Protein AF-W2CMK4-F1 (afdb_monomer_lite)

Structure (mmCIF, N/CA/C/O backbone):
data_AF-W2CMK4-F1
#
_entry.id   AF-W2CMK4-F1
#
loop_
_atom_site.group_PDB
_atom_site.id
_atom_site.type_symbol
_atom_site.label_atom_id
_atom_site.label_alt_id
_atom_site.label_comp_id
_atom_site.label_asym_id
_atom_site.label_entity_id
_atom_site.label_seq_id
_atom_site.pdbx_PDB_ins_code
_atom_site.Cartn_x
_atom_site.Cartn_y
_atom_site.Cartn_z
_atom_site.occupancy
_atom_site.B_iso_or_equiv
_atom_site.auth_seq_id
_atom_site.auth_comp_id
_atom_site.auth_asym_id
_atom_site.auth_atom_id
_atom_site.pdbx_PDB_model_num
ATOM 1 N N . ASP A 1 1 ? 7.911 -11.183 -3.695 1.00 51.03 1 ASP A N 1
ATOM 2 C CA . ASP A 1 1 ? 8.931 -11.335 -4.751 1.00 51.03 1 ASP A CA 1
ATOM 3 C C . ASP A 1 1 ? 9.443 -9.939 -5.086 1.00 51.03 1 ASP A C 1
ATOM 5 O O . ASP A 1 1 ? 8.628 -9.057 -5.309 1.00 51.03 1 ASP A O 1
ATOM 9 N N . TRP A 1 2 ? 10.749 -9.678 -5.023 1.00 53.91 2 TRP A N 1
ATOM 10 C CA . TRP A 1 2 ? 11.304 -8.343 -5.306 1.00 53.91 2 TRP A CA 1
ATOM 11 C C . TRP A 1 2 ? 11.315 -8.005 -6.807 1.00 53.91 2 TRP A C 1
ATOM 13 O O . TRP A 1 2 ? 11.551 -6.855 -7.172 1.00 53.91 2 TRP A O 1
ATOM 23 N N . LYS A 1 3 ? 11.048 -8.997 -7.670 1.00 57.50 3 LYS A N 1
ATOM 24 C CA . LYS A 1 3 ? 10.881 -8.845 -9.125 1.00 57.50 3 LYS A CA 1
ATOM 25 C C . LYS A 1 3 ? 9.428 -8.643 -9.548 1.00 57.50 3 LYS A C 1
ATOM 27 O O . LYS A 1 3 ? 9.109 -8.785 -10.724 1.00 57.50 3 LYS A O 1
ATOM 32 N N . GLU A 1 4 ? 8.542 -8.396 -8.594 1.00 66.38 4 GLU A N 1
ATOM 33 C CA . GLU A 1 4 ? 7.138 -8.165 -8.888 1.00 66.38 4 GLU A CA 1
ATOM 34 C C . GLU A 1 4 ? 6.981 -6.888 -9.733 1.00 66.38 4 GLU A C 1
ATOM 36 O O . GLU A 1 4 ? 7.641 -5.879 -9.476 1.00 66.38 4 GLU A O 1
ATOM 41 N N . GLU A 1 5 ? 6.158 -6.962 -10.779 1.00 81.00 5 GLU A N 1
ATOM 42 C CA . GLU A 1 5 ? 5.887 -5.838 -11.677 1.00 81.00 5 GLU A CA 1
ATOM 43 C C . GLU A 1 5 ? 4.954 -4.826 -10.998 1.00 81.00 5 GLU A C 1
ATOM 45 O O . GLU A 1 5 ? 4.102 -5.197 -10.182 1.00 81.00 5 GLU A O 1
ATOM 50 N N . VAL A 1 6 ? 5.092 -3.545 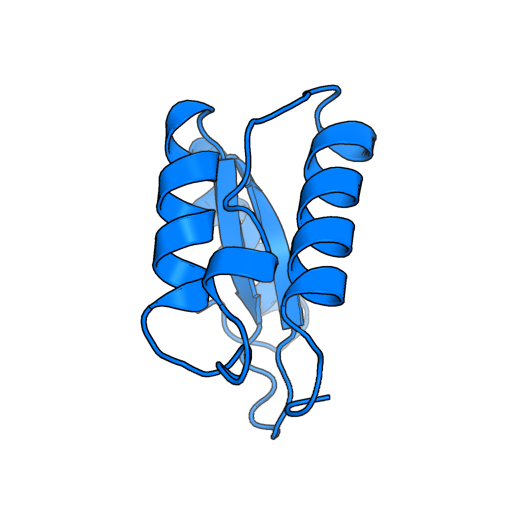-11.353 1.00 89.06 6 VAL A N 1
ATOM 5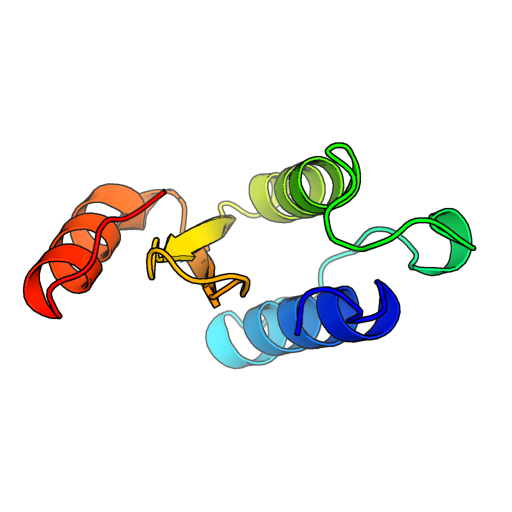1 C CA . VAL A 1 6 ? 4.261 -2.460 -10.799 1.00 89.06 6 VAL A CA 1
ATOM 52 C C . VAL A 1 6 ? 2.772 -2.694 -11.086 1.00 89.06 6 VAL A C 1
ATOM 54 O O . VAL A 1 6 ? 1.939 -2.399 -10.234 1.00 89.06 6 VAL A O 1
ATOM 57 N N . ASP A 1 7 ? 2.438 -3.355 -12.196 1.00 90.12 7 ASP A N 1
ATOM 58 C CA . ASP A 1 7 ? 1.086 -3.822 -12.526 1.00 90.12 7 ASP A CA 1
ATOM 59 C C . ASP A 1 7 ? 0.473 -4.690 -11.413 1.00 90.12 7 ASP A C 1
ATOM 61 O O . ASP A 1 7 ? -0.701 -4.557 -11.069 1.00 90.12 7 ASP A O 1
ATOM 65 N N . THR A 1 8 ? 1.266 -5.582 -10.808 1.00 90.56 8 THR A N 1
ATOM 66 C CA . THR A 1 8 ? 0.768 -6.456 -9.734 1.00 90.56 8 THR A CA 1
ATOM 67 C C . THR A 1 8 ? 0.590 -5.678 -8.430 1.00 90.56 8 THR A C 1
ATOM 69 O O . THR A 1 8 ? -0.372 -5.926 -7.696 1.00 90.56 8 THR A O 1
ATOM 72 N N . LEU A 1 9 ? 1.478 -4.718 -8.149 1.00 92.75 9 LEU A N 1
ATOM 73 C CA . LEU A 1 9 ? 1.340 -3.810 -7.010 1.00 92.75 9 LEU A CA 1
ATOM 74 C C . LEU A 1 9 ? 0.050 -2.987 -7.115 1.00 92.75 9 LEU A C 1
ATOM 76 O O . LEU A 1 9 ? -0.730 -2.967 -6.161 1.00 92.75 9 LEU A O 1
ATOM 80 N N . GLU A 1 10 ? -0.184 -2.352 -8.267 1.00 95.25 10 GLU A N 1
ATOM 81 C CA . GLU A 1 10 ? -1.390 -1.566 -8.545 1.00 95.25 10 GLU A CA 1
ATOM 82 C C . GLU A 1 10 ? -2.641 -2.405 -8.321 1.00 95.25 10 GLU A C 1
ATOM 84 O O . GLU A 1 10 ? -3.477 -2.046 -7.491 1.00 95.25 10 GLU A O 1
ATOM 89 N N . TRP A 1 11 ? -2.697 -3.587 -8.938 1.00 94.81 11 TRP A N 1
ATOM 90 C CA . TRP A 1 11 ? -3.840 -4.482 -8.819 1.00 94.81 11 TRP A CA 1
ATOM 91 C C . TRP A 1 11 ? -4.105 -4.898 -7.365 1.00 94.81 11 TRP A C 1
ATOM 93 O O . TRP A 1 11 ? -5.260 -4.996 -6.937 1.00 94.81 11 TRP A O 1
ATOM 103 N N . ARG A 1 12 ? -3.058 -5.145 -6.564 1.00 95.00 12 ARG A N 1
ATOM 104 C CA . ARG A 1 12 ? -3.204 -5.482 -5.134 1.00 95.00 12 ARG A CA 1
ATOM 105 C C . ARG A 1 12 ? -3.746 -4.306 -4.326 1.00 95.00 12 ARG A C 1
ATOM 107 O O . ARG A 1 12 ? -4.611 -4.517 -3.472 1.00 95.00 12 ARG A O 1
ATOM 114 N N . ILE A 1 13 ? -3.259 -3.092 -4.585 1.00 96.81 13 ILE A N 1
ATOM 115 C CA . ILE A 1 13 ? -3.729 -1.880 -3.908 1.00 96.81 13 ILE A CA 1
ATOM 116 C C . ILE A 1 13 ? -5.179 -1.585 -4.304 1.00 96.81 13 ILE A C 1
ATOM 118 O O . ILE A 1 13 ? -6.005 -1.415 -3.406 1.00 96.81 13 ILE A O 1
ATOM 122 N N . ASP A 1 14 ? -5.522 -1.602 -5.596 1.00 97.44 14 ASP A N 1
ATOM 123 C CA . ASP A 1 14 ? -6.893 -1.367 -6.073 1.00 97.44 14 ASP A CA 1
ATOM 124 C C . ASP A 1 14 ? -7.875 -2.362 -5.447 1.00 97.44 14 ASP A C 1
ATOM 126 O O . ASP A 1 14 ? -8.887 -1.971 -4.860 1.00 97.44 14 ASP A O 1
ATOM 130 N N . ASN A 1 15 ? -7.537 -3.655 -5.442 1.00 96.75 15 ASN A N 1
ATOM 131 C CA . ASN A 1 15 ? -8.390 -4.658 -4.809 1.00 96.75 15 ASN A CA 1
ATOM 132 C C . ASN A 1 15 ? -8.532 -4.455 -3.300 1.00 96.75 15 ASN A C 1
ATOM 134 O O . ASN A 1 15 ? -9.628 -4.645 -2.772 1.00 96.75 15 ASN A O 1
ATOM 138 N N . ALA A 1 16 ? -7.466 -4.084 -2.587 1.00 97.06 16 ALA A N 1
ATOM 139 C CA . ALA A 1 16 ? -7.557 -3.801 -1.158 1.00 97.06 16 ALA A CA 1
ATOM 140 C C . ALA A 1 16 ? -8.469 -2.594 -0.891 1.00 97.06 16 ALA A C 1
ATOM 142 O O . ALA A 1 16 ? -9.351 -2.661 -0.033 1.00 97.06 16 ALA A O 1
ATOM 143 N N . VAL A 1 17 ? -8.302 -1.517 -1.661 1.00 97.56 17 VAL A N 1
ATOM 144 C CA . VAL A 1 17 ? -9.111 -0.294 -1.579 1.00 97.56 17 VAL A CA 1
ATOM 145 C C . VAL A 1 17 ? -10.587 -0.602 -1.853 1.00 97.56 17 VAL A C 1
ATOM 147 O O . VAL A 1 17 ? -11.467 -0.269 -1.051 1.00 97.56 17 VAL A O 1
ATOM 150 N N . LYS A 1 18 ? -10.865 -1.303 -2.951 1.00 97.75 18 LYS A N 1
ATOM 151 C CA . LYS A 1 18 ? -12.218 -1.639 -3.387 1.00 97.75 18 LYS A CA 1
ATOM 152 C C . LYS A 1 18 ? -12.921 -2.596 -2.436 1.00 97.75 18 LYS A C 1
ATOM 154 O O . LYS A 1 18 ? -14.056 -2.336 -2.041 1.00 97.75 18 LYS A O 1
ATOM 159 N N . ASN A 1 19 ? -12.264 -3.686 -2.045 1.00 97.50 19 ASN A N 1
ATOM 160 C CA . ASN A 1 19 ? -12.913 -4.750 -1.279 1.00 97.50 19 ASN A CA 1
ATOM 161 C C . ASN A 1 19 ? -13.039 -4.418 0.213 1.00 97.50 19 ASN A C 1
ATOM 163 O O . ASN A 1 19 ? -14.020 -4.822 0.833 1.00 97.50 19 ASN A O 1
ATOM 167 N N . ASN A 1 20 ? -12.093 -3.664 0.785 1.00 96.81 20 ASN A N 1
ATOM 168 C CA . ASN A 1 20 ? -12.100 -3.371 2.223 1.00 96.81 20 ASN A CA 1
ATOM 169 C C . ASN A 1 20 ? -12.734 -2.016 2.561 1.00 96.81 20 ASN A C 1
ATOM 171 O O . ASN A 1 20 ? -13.227 -1.837 3.675 1.00 96.81 20 ASN A O 1
ATOM 175 N N . PHE A 1 21 ? -12.742 -1.066 1.620 1.00 96.56 21 PHE A N 1
ATOM 176 C CA . PHE A 1 21 ? -13.236 0.294 1.863 1.00 96.56 21 PHE A CA 1
ATOM 177 C C . PHE A 1 21 ? -14.370 0.715 0.922 1.00 96.56 21 PHE A C 1
ATOM 179 O O . PHE A 1 21 ? -14.984 1.754 1.154 1.00 96.56 21 PHE A O 1
ATOM 186 N N . GLY A 1 22 ? -14.684 -0.076 -0.111 1.00 96.94 22 GLY A N 1
ATOM 187 C CA . GLY A 1 22 ? -15.736 0.253 -1.078 1.00 96.94 22 GLY A CA 1
ATOM 188 C C . GLY A 1 22 ? -15.414 1.480 -1.935 1.00 96.94 22 GLY A C 1
ATOM 189 O O . GLY A 1 22 ? -16.329 2.122 -2.449 1.00 96.94 22 GLY A O 1
ATOM 190 N N . LEU A 1 23 ? -14.132 1.834 -2.055 1.00 96.62 23 LEU A N 1
ATOM 191 C CA . LEU A 1 23 ? -13.665 3.006 -2.789 1.00 96.62 23 LEU A CA 1
ATOM 192 C C . LEU A 1 23 ? -13.143 2.613 -4.175 1.00 96.62 23 LEU A C 1
ATOM 194 O O . LEU A 1 23 ? -12.667 1.504 -4.385 1.00 96.62 23 LEU A O 1
ATOM 198 N N . CYS A 1 24 ? -13.217 3.555 -5.111 1.00 94.56 24 CYS A N 1
ATOM 199 C CA . CYS A 1 24 ? -12.562 3.483 -6.413 1.00 94.56 24 CYS A CA 1
ATOM 200 C C . CYS A 1 24 ? -11.655 4.711 -6.503 1.00 94.56 24 CYS A C 1
ATOM 202 O O . CYS A 1 24 ? -12.160 5.836 -6.544 1.00 94.56 24 CYS A O 1
ATOM 204 N N . ILE A 1 25 ? -10.340 4.510 -6.450 1.00 93.88 25 ILE A N 1
ATOM 205 C CA . ILE A 1 25 ? -9.347 5.591 -6.390 1.00 93.88 25 ILE A CA 1
ATOM 206 C C . ILE A 1 25 ? -8.558 5.600 -7.697 1.00 93.88 25 ILE A C 1
ATOM 208 O O . ILE A 1 25 ? -8.256 4.549 -8.250 1.00 93.88 25 ILE A O 1
ATOM 212 N N . SER A 1 26 ? -8.218 6.789 -8.194 1.00 95.38 26 SER A N 1
ATOM 213 C CA . SER A 1 26 ? -7.275 6.917 -9.307 1.00 95.38 26 SER A CA 1
ATOM 214 C C . SER A 1 26 ? -5.860 6.676 -8.783 1.00 95.38 26 SER A C 1
ATOM 216 O O . SER A 1 26 ? -5.280 7.565 -8.155 1.00 95.38 26 SER A O 1
ATOM 218 N N . LEU A 1 27 ? -5.330 5.477 -9.014 1.00 96.56 27 LEU A N 1
ATOM 219 C CA . LEU A 1 27 ? -3.940 5.125 -8.720 1.00 96.56 27 LEU A CA 1
ATOM 220 C C . LEU A 1 27 ? -3.008 5.558 -9.872 1.00 96.56 27 LEU A C 1
ATOM 222 O O . LEU A 1 27 ? -3.501 5.839 -10.969 1.00 96.56 27 LEU A O 1
ATOM 226 N N . PRO A 1 28 ? -1.686 5.665 -9.631 1.00 96.50 28 PRO A N 1
ATOM 227 C CA . PRO A 1 28 ? -0.698 5.827 -10.698 1.00 96.50 28 PRO A CA 1
ATOM 228 C C . PRO A 1 28 ? -0.823 4.733 -11.769 1.00 96.50 28 PRO A C 1
ATOM 230 O O . PRO A 1 28 ? -1.060 3.571 -11.431 1.00 96.50 28 PRO A O 1
ATOM 233 N N . ASP A 1 29 ? -0.656 5.103 -13.042 1.00 93.75 29 ASP A N 1
ATOM 234 C CA . ASP A 1 29 ? -0.683 4.151 -14.157 1.00 93.75 29 ASP A CA 1
ATOM 235 C C . ASP A 1 29 ? 0.617 3.328 -14.148 1.00 93.75 29 ASP A C 1
ATOM 237 O O . ASP A 1 29 ? 1.702 3.911 -14.231 1.00 93.75 29 ASP A O 1
ATOM 241 N N . PRO A 1 30 ? 0.556 1.988 -14.065 1.00 91.69 30 PRO A N 1
ATOM 242 C CA . PRO A 1 30 ? 1.750 1.151 -14.093 1.00 91.69 30 PRO A CA 1
ATOM 243 C C . PRO A 1 30 ? 2.645 1.366 -15.325 1.00 91.69 30 PRO A C 1
ATOM 245 O O . PRO A 1 30 ? 3.862 1.191 -15.239 1.00 91.69 30 PRO A O 1
ATOM 248 N N . GLN A 1 31 ? 2.084 1.813 -16.457 1.00 90.50 31 GLN A N 1
ATOM 249 C CA . GLN A 1 31 ? 2.852 2.092 -17.677 1.00 90.50 31 GLN A CA 1
ATOM 250 C C . GLN A 1 31 ? 3.836 3.260 -17.515 1.00 90.50 31 GLN A C 1
ATOM 252 O O . GLN A 1 31 ? 4.887 3.265 -18.166 1.00 90.50 31 GLN A O 1
ATOM 257 N N . ASP A 1 32 ? 3.561 4.200 -16.604 1.00 90.81 32 ASP A N 1
ATOM 258 C CA . ASP A 1 32 ? 4.479 5.296 -16.261 1.00 90.81 32 ASP A CA 1
ATOM 259 C C . ASP A 1 32 ? 5.763 4.784 -15.574 1.00 90.81 32 ASP A C 1
ATOM 261 O O . ASP A 1 32 ? 6.766 5.498 -15.486 1.00 90.81 32 ASP A O 1
ATOM 265 N N . TYR A 1 33 ? 5.763 3.519 -15.140 1.00 89.69 33 TYR A N 1
ATOM 266 C CA . TYR A 1 33 ? 6.867 2.829 -14.480 1.00 89.69 33 TYR A CA 1
ATOM 267 C C . TYR A 1 33 ? 7.501 1.742 -15.359 1.00 89.69 33 TYR A C 1
ATOM 269 O O . TYR A 1 33 ? 8.144 0.837 -14.831 1.00 89.69 33 TYR A O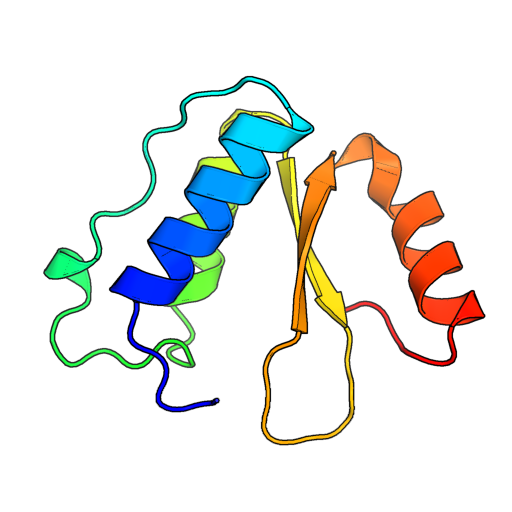 1
ATOM 277 N N . SER A 1 34 ? 7.367 1.808 -16.689 1.00 81.25 34 SER A N 1
ATOM 278 C CA . SER A 1 34 ? 8.046 0.854 -17.586 1.00 81.25 34 SER A CA 1
ATOM 279 C C . SER A 1 34 ? 9.544 0.710 -17.249 1.00 81.25 34 SER A C 1
ATOM 281 O O . SER A 1 34 ? 10.238 1.695 -16.986 1.00 81.25 34 SER A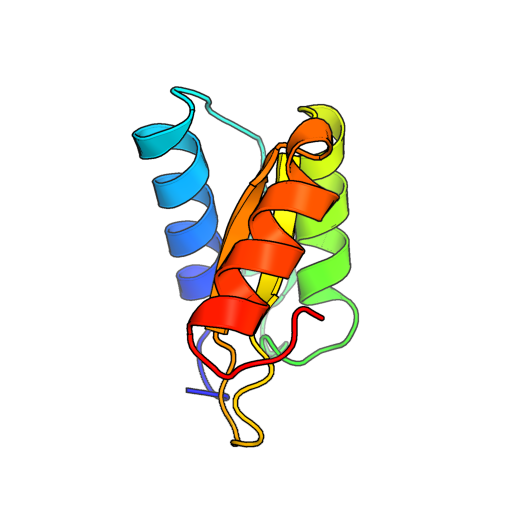 O 1
ATOM 283 N N . ASP A 1 35 ? 10.019 -0.538 -17.154 1.00 82.50 35 ASP A N 1
ATOM 284 C CA . ASP A 1 35 ? 11.371 -0.926 -16.705 1.00 82.50 35 ASP A CA 1
ATOM 285 C C . ASP A 1 35 ? 11.776 -0.464 -15.287 1.00 82.50 35 ASP A C 1
ATOM 287 O O . ASP A 1 35 ? 12.920 -0.653 -14.861 1.00 82.50 35 ASP A O 1
ATOM 291 N N . THR A 1 36 ? 10.850 0.119 -14.523 1.00 85.62 36 THR A N 1
ATOM 292 C CA . THR A 1 36 ? 11.059 0.490 -13.127 1.00 85.62 36 THR A CA 1
ATOM 293 C C . THR A 1 36 ? 10.623 -0.665 -12.226 1.00 85.62 36 THR A C 1
ATOM 295 O O . THR A 1 36 ? 9.457 -1.057 -12.235 1.00 85.62 36 THR A O 1
ATOM 298 N N . PRO A 1 37 ? 11.526 -1.209 -11.402 1.00 85.00 37 PRO A N 1
ATOM 299 C CA . PRO A 1 37 ? 11.152 -2.231 -10.441 1.00 85.00 37 PRO A CA 1
ATOM 300 C C . PRO A 1 37 ? 10.336 -1.632 -9.288 1.00 85.00 37 PRO A C 1
ATOM 302 O O . PRO A 1 37 ? 10.555 -0.486 -8.900 1.00 85.00 37 PRO A O 1
ATOM 305 N N . VAL A 1 38 ? 9.471 -2.432 -8.657 1.00 87.31 38 VAL A N 1
ATOM 306 C CA . VAL A 1 38 ? 8.660 -2.006 -7.495 1.00 87.31 38 VAL A CA 1
ATOM 307 C C . VAL A 1 38 ? 9.505 -1.440 -6.343 1.00 87.31 38 VAL A C 1
ATOM 309 O O . VAL A 1 38 ? 9.047 -0.564 -5.615 1.00 87.31 38 VAL A O 1
ATOM 312 N N . TYR A 1 39 ? 10.750 -1.899 -6.185 1.00 84.12 39 TYR A N 1
ATOM 313 C CA . TYR A 1 39 ? 11.663 -1.401 -5.151 1.00 84.12 39 TYR A CA 1
ATOM 314 C C . TYR A 1 39 ? 12.260 -0.014 -5.442 1.00 84.12 39 TYR A C 1
ATOM 316 O O . TYR A 1 39 ? 13.002 0.510 -4.607 1.00 84.12 39 TYR A O 1
ATOM 324 N N . ASP A 1 40 ? 11.999 0.574 -6.614 1.00 90.62 40 ASP A N 1
ATOM 325 C CA . ASP A 1 40 ? 12.421 1.941 -6.906 1.00 90.62 40 ASP A CA 1
ATOM 326 C C . ASP A 1 40 ? 11.786 2.897 -5.879 1.00 90.62 40 ASP A C 1
ATOM 328 O O . ASP A 1 40 ? 10.575 2.839 -5.636 1.00 90.62 40 ASP A O 1
ATOM 332 N N . PRO A 1 41 ? 12.585 3.786 -5.258 1.00 89.44 41 PRO A N 1
ATOM 333 C CA . PRO A 1 41 ? 12.126 4.656 -4.182 1.00 89.44 41 PRO A CA 1
ATOM 334 C C . PRO A 1 41 ? 10.997 5.612 -4.582 1.00 89.44 41 PRO A C 1
ATOM 336 O O . PRO A 1 41 ? 10.431 6.230 -3.687 1.00 89.44 41 PRO A O 1
ATOM 339 N N . LYS A 1 42 ? 10.664 5.761 -5.872 1.00 92.06 42 LYS A N 1
ATOM 340 C CA . LYS A 1 42 ? 9.521 6.572 -6.320 1.00 92.06 42 LYS A CA 1
ATOM 341 C C . LYS A 1 42 ? 8.183 5.828 -6.295 1.00 92.06 42 LYS A C 1
ATOM 343 O O . LYS A 1 42 ? 7.162 6.455 -6.049 1.00 92.06 42 LYS A O 1
ATOM 348 N N . VAL A 1 43 ? 8.187 4.503 -6.486 1.00 94.00 43 VAL A N 1
ATOM 349 C CA . VAL A 1 43 ? 6.961 3.720 -6.721 1.00 94.00 43 VAL A CA 1
ATOM 350 C C . VAL A 1 43 ? 6.031 3.806 -5.512 1.00 94.00 43 VAL A C 1
ATOM 352 O O . VAL A 1 43 ? 4.965 4.403 -5.604 1.00 94.00 43 VAL A O 1
ATOM 355 N N . PHE A 1 44 ? 6.429 3.285 -4.347 1.00 94.62 44 PHE A N 1
ATOM 356 C CA . PHE A 1 44 ? 5.554 3.299 -3.166 1.00 94.62 44 PHE A CA 1
ATOM 357 C C . PHE A 1 44 ? 5.101 4.707 -2.735 1.00 94.62 44 PHE A C 1
ATOM 359 O O . PHE A 1 44 ? 3.912 4.860 -2.448 1.00 94.62 44 PHE A O 1
ATOM 366 N N . PRO A 1 45 ? 5.965 5.744 -2.713 1.00 95.94 45 PRO A N 1
ATOM 367 C CA . PRO A 1 45 ? 5.523 7.107 -2.416 1.00 95.94 45 PRO A CA 1
ATOM 368 C C . PRO A 1 45 ? 4.456 7.665 -3.362 1.00 95.94 45 PRO A C 1
ATOM 370 O O . PRO A 1 45 ? 3.574 8.386 -2.898 1.00 95.94 45 PRO A O 1
ATOM 373 N N . ASP A 1 46 ? 4.486 7.328 -4.653 1.00 97.19 46 ASP A N 1
ATOM 374 C CA . ASP A 1 46 ? 3.461 7.784 -5.598 1.00 97.19 46 ASP A CA 1
ATOM 375 C C . ASP A 1 46 ? 2.091 7.148 -5.298 1.00 97.19 46 ASP A C 1
ATOM 377 O O . ASP A 1 46 ? 1.063 7.836 -5.290 1.00 97.19 46 ASP A O 1
ATOM 381 N N . TYR A 1 47 ? 2.068 5.851 -4.967 1.00 96.88 47 TYR A N 1
ATOM 382 C CA . TYR A 1 47 ? 0.846 5.168 -4.526 1.00 96.88 47 TYR A CA 1
ATOM 383 C C . TYR A 1 47 ? 0.349 5.701 -3.171 1.00 96.88 47 TYR A C 1
ATOM 385 O O . TYR A 1 47 ? -0.847 5.947 -3.006 1.00 96.88 47 TYR A O 1
ATOM 393 N N . GLU A 1 48 ? 1.250 5.953 -2.219 1.00 96.94 48 GLU A N 1
ATOM 394 C CA . GLU A 1 48 ? 0.933 6.579 -0.927 1.00 96.94 48 GLU A CA 1
ATOM 395 C C . GLU A 1 48 ? 0.296 7.969 -1.116 1.00 96.94 48 GLU A C 1
ATOM 397 O O . GLU A 1 48 ? -0.716 8.307 -0.493 1.00 96.94 48 GLU A O 1
ATOM 402 N N . ALA A 1 49 ? 0.827 8.774 -2.041 1.00 97.88 49 ALA A N 1
ATOM 403 C CA . ALA A 1 49 ? 0.277 10.084 -2.377 1.00 97.88 49 ALA A CA 1
ATOM 404 C C . ALA A 1 49 ? -1.140 10.001 -2.973 1.00 97.88 49 ALA A C 1
ATOM 406 O O . ALA A 1 49 ? -1.955 10.900 -2.751 1.00 97.88 49 ALA A O 1
ATOM 407 N N . ALA A 1 50 ? -1.468 8.938 -3.711 1.00 97.69 50 ALA A N 1
ATOM 408 C CA . ALA A 1 50 ? -2.829 8.702 -4.189 1.00 97.69 50 ALA A CA 1
ATOM 409 C C . ALA A 1 50 ? -3.778 8.292 -3.048 1.00 97.69 50 ALA A C 1
ATOM 411 O O . ALA A 1 50 ? -4.872 8.849 -2.935 1.00 97.69 50 ALA A O 1
ATOM 412 N N . LEU A 1 51 ? -3.348 7.379 -2.172 1.00 98.12 51 LEU A N 1
ATOM 413 C CA . LEU A 1 51 ? -4.143 6.866 -1.047 1.00 98.12 51 LEU A CA 1
ATOM 414 C C . LEU A 1 51 ? -4.444 7.938 0.009 1.00 98.12 51 LEU A C 1
ATOM 416 O O . LEU A 1 51 ? -5.580 8.042 0.480 1.00 98.12 51 LEU A O 1
ATOM 420 N N . SER A 1 52 ? -3.460 8.781 0.327 1.00 97.38 52 SER A N 1
ATOM 421 C CA . SER A 1 52 ? -3.580 9.833 1.348 1.00 97.38 52 SER A CA 1
ATOM 422 C C . SER A 1 52 ? -4.690 10.852 1.068 1.00 97.38 52 SER A C 1
ATOM 424 O O . SER A 1 52 ? -5.251 11.419 2.003 1.00 97.38 52 SER A O 1
ATOM 426 N N . LYS A 1 53 ? -5.088 11.038 -0.200 1.00 97.25 53 LYS A N 1
ATOM 427 C CA . LYS A 1 53 ? -6.238 11.880 -0.592 1.00 97.25 53 LYS A CA 1
ATOM 428 C C . LYS A 1 53 ? -7.584 11.339 -0.088 1.00 97.25 53 LYS A C 1
ATOM 430 O O . LYS A 1 53 ? -8.589 12.041 -0.172 1.00 97.25 53 LYS A O 1
ATOM 435 N N . HIS A 1 54 ? -7.601 10.102 0.403 1.00 97.62 54 HIS A N 1
ATOM 436 C CA . HIS A 1 54 ? -8.777 9.364 0.851 1.00 97.62 54 HIS A CA 1
ATOM 437 C C . HIS A 1 54 ? -8.635 8.847 2.294 1.00 97.62 54 HIS A C 1
ATOM 439 O O . HIS A 1 54 ? -9.299 7.879 2.658 1.00 97.62 54 HIS A O 1
ATOM 445 N N . ASP A 1 55 ? -7.766 9.461 3.107 1.00 97.75 55 ASP A N 1
ATOM 446 C CA . ASP A 1 55 ? -7.477 9.051 4.492 1.00 97.75 55 ASP A CA 1
ATOM 447 C C . ASP A 1 55 ? -6.985 7.593 4.623 1.00 97.75 55 ASP A C 1
ATOM 449 O O . ASP A 1 55 ? -7.144 6.954 5.670 1.00 97.75 55 ASP A O 1
ATOM 453 N N . LEU A 1 56 ? -6.381 7.066 3.554 1.00 98.19 56 LEU A N 1
ATOM 454 C CA 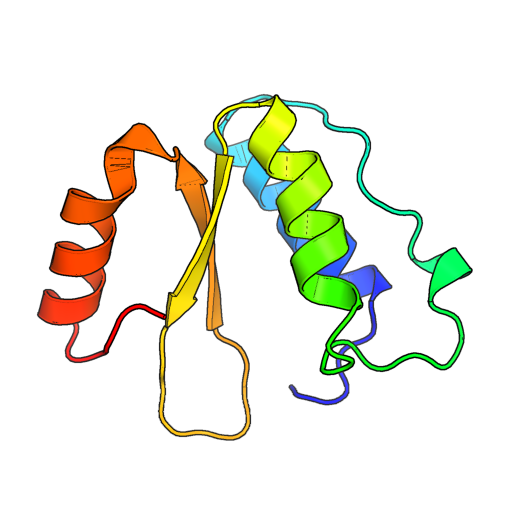. LEU A 1 56 ? -5.746 5.753 3.499 1.00 98.19 56 LEU A CA 1
ATOM 455 C C . LEU A 1 56 ? -4.228 5.894 3.409 1.00 98.19 56 LEU A C 1
ATOM 457 O O . LEU A 1 56 ? -3.713 6.905 2.933 1.00 98.19 56 LEU A O 1
ATOM 461 N N . LYS A 1 57 ? -3.526 4.840 3.817 1.00 97.25 57 LYS A N 1
ATOM 462 C CA . LYS A 1 57 ? -2.078 4.717 3.683 1.00 97.25 57 LYS A CA 1
ATOM 463 C C . LYS A 1 57 ? -1.625 3.270 3.543 1.00 97.25 57 LYS A C 1
ATOM 465 O O . LYS A 1 57 ? -2.344 2.341 3.929 1.00 97.25 57 LYS A O 1
ATOM 470 N N . LEU A 1 58 ? -0.421 3.090 3.018 1.00 97.25 58 LEU A N 1
ATOM 471 C CA . LEU A 1 58 ? 0.313 1.837 3.040 1.00 97.25 58 LEU A CA 1
ATOM 472 C C . LEU A 1 58 ? 0.949 1.648 4.419 1.00 97.25 58 LEU A C 1
ATOM 474 O O . LEU A 1 58 ? 1.558 2.558 4.983 1.00 97.25 58 LEU A O 1
ATOM 478 N N . GLY A 1 59 ? 0.798 0.446 4.962 1.00 96.38 59 GLY A N 1
ATOM 479 C CA . GLY A 1 59 ? 1.594 -0.050 6.075 1.00 96.38 59 GLY A CA 1
ATOM 480 C C . GLY A 1 59 ? 2.459 -1.206 5.609 1.00 96.38 59 GLY A C 1
ATOM 481 O O . GLY A 1 59 ? 2.003 -2.032 4.815 1.00 96.38 59 GLY A O 1
ATOM 482 N N . PHE A 1 60 ? 3.691 -1.273 6.106 1.00 95.19 60 PHE A N 1
ATOM 483 C CA . PHE A 1 60 ? 4.625 -2.339 5.775 1.00 95.19 60 PHE A CA 1
ATOM 484 C C . PHE A 1 60 ? 4.937 -3.180 7.009 1.00 95.19 60 PHE A C 1
ATOM 486 O O . PHE A 1 60 ? 5.001 -2.677 8.131 1.00 95.19 60 PHE A O 1
ATOM 493 N N . ILE A 1 61 ? 5.136 -4.478 6.792 1.00 94.75 61 ILE A N 1
ATOM 494 C CA . ILE A 1 61 ? 5.661 -5.390 7.804 1.00 94.75 61 ILE A CA 1
ATOM 495 C C . ILE A 1 61 ? 7.124 -5.653 7.468 1.00 94.75 61 ILE A C 1
ATOM 497 O O . ILE A 1 61 ? 7.436 -6.168 6.394 1.00 94.75 61 ILE A O 1
ATOM 501 N N . ASP A 1 62 ? 8.019 -5.316 8.393 1.00 91.06 62 ASP A N 1
ATOM 502 C CA . ASP A 1 62 ? 9.428 -5.680 8.291 1.00 91.06 62 ASP A CA 1
ATOM 503 C C . ASP A 1 62 ? 9.607 -7.156 8.661 1.00 91.06 62 ASP A C 1
ATOM 505 O O . ASP A 1 62 ? 9.621 -7.529 9.838 1.00 91.06 62 ASP A O 1
ATOM 509 N N . THR A 1 63 ? 9.713 -8.002 7.636 1.00 88.50 63 THR A N 1
ATOM 510 C CA . THR A 1 63 ? 9.974 -9.438 7.779 1.00 88.50 63 THR A CA 1
ATOM 511 C C . THR A 1 63 ? 11.465 -9.774 7.862 1.00 88.50 63 THR A C 1
ATOM 513 O O . THR A 1 63 ? 11.801 -10.942 8.052 1.00 88.50 63 THR A O 1
ATOM 516 N N . GLN A 1 64 ? 12.363 -8.783 7.744 1.00 85.88 64 GLN A N 1
ATOM 517 C CA . GLN A 1 64 ? 13.821 -8.956 7.635 1.00 85.88 64 GLN A CA 1
ATOM 518 C C . GLN A 1 64 ? 14.267 -9.864 6.471 1.00 85.88 64 GLN A C 1
ATOM 520 O O . GLN A 1 64 ? 15.374 -10.407 6.492 1.00 85.88 64 GLN A O 1
ATOM 525 N N . ALA A 1 65 ? 13.416 -10.037 5.458 1.00 84.50 65 ALA A N 1
ATOM 526 C CA . ALA A 1 65 ? 13.672 -10.853 4.276 1.00 84.50 65 ALA A CA 1
ATOM 527 C C . ALA A 1 65 ? 13.644 -10.006 2.991 1.00 84.50 65 ALA A C 1
ATOM 529 O O . ALA A 1 65 ? 13.222 -8.850 3.000 1.00 84.50 65 ALA A O 1
ATOM 530 N N . ASP A 1 66 ? 14.062 -10.598 1.869 1.00 79.25 66 ASP A N 1
ATOM 531 C CA . ASP A 1 66 ? 14.070 -9.960 0.541 1.00 79.25 66 ASP A CA 1
ATOM 532 C C . ASP A 1 66 ? 12.667 -9.956 -0.108 1.00 79.25 66 ASP A C 1
ATOM 534 O O . ASP A 1 66 ? 12.472 -10.343 -1.266 1.00 79.25 66 ASP A O 1
ATOM 538 N N . GLU A 1 67 ? 11.657 -9.555 0.660 1.00 83.19 67 GLU A N 1
ATOM 539 C CA . GLU A 1 67 ? 10.271 -9.440 0.223 1.00 83.19 67 GLU A CA 1
ATOM 540 C C . GLU A 1 67 ? 9.601 -8.187 0.788 1.00 83.19 67 GLU A C 1
ATOM 542 O O . GLU A 1 67 ? 10.049 -7.593 1.766 1.00 83.19 67 GLU A O 1
ATOM 547 N N . TYR A 1 68 ? 8.486 -7.807 0.168 1.00 83.06 68 TYR A N 1
ATOM 548 C CA . TYR A 1 68 ? 7.631 -6.732 0.645 1.00 83.06 68 TYR A CA 1
ATOM 549 C C . TYR A 1 68 ? 6.313 -7.325 1.114 1.00 83.06 68 TYR A C 1
ATOM 551 O O . TYR A 1 68 ? 5.567 -7.900 0.319 1.00 83.06 68 TYR A O 1
ATOM 559 N N . VAL A 1 69 ? 6.013 -7.147 2.397 1.00 90.88 69 VAL A N 1
ATOM 560 C CA . VAL A 1 69 ? 4.680 -7.384 2.944 1.00 90.88 69 VAL A CA 1
ATOM 561 C C . VAL A 1 69 ? 4.077 -6.025 3.248 1.00 90.88 69 VAL A C 1
ATOM 563 O O . VAL A 1 69 ? 4.583 -5.289 4.093 1.00 90.88 69 VAL A O 1
ATOM 566 N N . PHE A 1 70 ? 3.009 -5.683 2.536 1.00 94.19 70 PHE A N 1
ATOM 567 C CA . PHE A 1 70 ? 2.297 -4.426 2.714 1.00 94.19 70 PHE A CA 1
ATOM 568 C C . PHE A 1 70 ? 0.795 -4.667 2.821 1.00 94.19 70 PHE A C 1
ATOM 570 O O . PHE A 1 70 ? 0.275 -5.710 2.419 1.00 94.19 70 PHE A O 1
ATOM 577 N N . PHE A 1 71 ? 0.093 -3.679 3.353 1.00 95.88 71 PHE A N 1
ATOM 578 C CA . PHE A 1 71 ? -1.358 -3.652 3.424 1.00 95.88 71 PHE A CA 1
ATOM 579 C C . PHE A 1 71 ? -1.850 -2.201 3.411 1.00 95.88 71 PHE A C 1
ATOM 581 O O . PHE A 1 71 ? -1.097 -1.274 3.702 1.00 95.88 71 PHE A O 1
ATOM 588 N N . VAL A 1 72 ? -3.122 -1.999 3.071 1.00 97.75 72 VAL A N 1
ATOM 589 C CA . VAL A 1 72 ? -3.761 -0.676 3.078 1.00 97.75 72 VAL A CA 1
ATOM 590 C C . VAL A 1 72 ? -4.613 -0.550 4.333 1.00 97.75 72 VAL A C 1
ATOM 592 O O . VAL A 1 72 ? -5.408 -1.441 4.635 1.00 97.75 72 VAL A O 1
ATOM 595 N N . HIS A 1 73 ? -4.479 0.557 5.055 1.00 98.19 73 HIS A N 1
ATOM 596 C CA . HIS A 1 73 ? -5.304 0.851 6.223 1.00 98.19 73 HIS A CA 1
ATOM 597 C C . HIS A 1 73 ? -5.643 2.341 6.308 1.00 98.19 73 HIS A C 1
ATOM 599 O O . HIS A 1 73 ? -5.062 3.162 5.599 1.00 98.19 73 HIS A O 1
ATOM 605 N N . ARG A 1 74 ? -6.599 2.707 7.171 1.00 98.06 74 ARG A N 1
ATOM 606 C CA . ARG A 1 74 ? -6.912 4.122 7.405 1.00 98.06 74 ARG A CA 1
ATOM 607 C C . ARG A 1 74 ? -5.779 4.783 8.167 1.00 98.06 74 ARG A C 1
ATOM 609 O O . ARG A 1 74 ? -5.267 4.209 9.129 1.00 98.06 74 ARG A O 1
ATOM 616 N N . THR A 1 75 ? -5.470 6.025 7.822 1.00 97.56 75 THR A N 1
ATOM 617 C CA . THR A 1 75 ? -4.462 6.829 8.525 1.00 97.56 75 THR A CA 1
ATOM 618 C C . THR A 1 75 ? -4.785 6.967 10.015 1.00 97.56 75 THR A C 1
ATOM 620 O O . THR A 1 75 ? -3.889 6.901 10.852 1.00 97.56 75 THR A O 1
ATOM 623 N N . ALA A 1 76 ? -6.070 7.074 10.365 1.00 98.00 76 ALA A N 1
ATOM 624 C CA . ALA A 1 76 ? -6.525 7.158 11.755 1.00 98.00 76 ALA A CA 1
ATOM 625 C C . ALA A 1 76 ? -6.247 5.887 12.585 1.00 98.00 76 ALA A C 1
ATOM 627 O O . ALA A 1 76 ? -6.145 5.974 13.807 1.00 98.00 76 ALA A O 1
ATOM 628 N N . ASP A 1 77 ? -6.087 4.728 11.938 1.00 97.81 77 ASP A N 1
ATOM 629 C CA . ASP A 1 77 ? -5.904 3.434 12.607 1.00 97.81 77 ASP A CA 1
ATOM 630 C C . ASP A 1 77 ? -4.421 3.080 12.831 1.00 97.81 77 ASP A C 1
ATOM 632 O O . ASP A 1 77 ? -4.117 1.988 13.310 1.00 97.81 77 ASP A O 1
ATOM 636 N N . GLN A 1 78 ? -3.492 3.999 12.521 1.00 96.88 78 GLN A N 1
ATOM 637 C CA . GLN A 1 78 ? -2.037 3.793 12.583 1.00 96.88 78 GLN A CA 1
ATOM 638 C C . GLN A 1 78 ? -1.580 3.066 13.852 1.00 96.88 78 GLN A C 1
ATOM 640 O O . GLN A 1 78 ? -0.969 2.007 13.770 1.00 96.88 78 GLN A O 1
ATOM 645 N N . SER A 1 79 ? -1.900 3.599 15.034 1.00 97.50 79 SER A N 1
ATOM 646 C CA . SER A 1 79 ? -1.418 3.028 16.296 1.00 97.50 79 SER A CA 1
ATOM 647 C C . SER A 1 79 ? -1.992 1.638 16.583 1.00 97.50 79 SER A C 1
ATOM 649 O O . SER A 1 79 ? -1.308 0.799 17.164 1.00 97.50 79 SER A O 1
ATOM 651 N N . ALA A 1 80 ? -3.239 1.375 16.178 1.00 97.88 80 ALA A N 1
ATOM 652 C CA . ALA A 1 80 ? -3.865 0.066 16.366 1.00 97.88 80 ALA A CA 1
ATOM 653 C C . ALA A 1 80 ? -3.235 -0.987 15.444 1.00 97.88 80 ALA A C 1
ATOM 655 O O . ALA A 1 80 ? -3.001 -2.123 15.851 1.00 97.88 80 ALA A O 1
ATOM 656 N N . VAL A 1 81 ? -2.925 -0.587 14.213 1.00 97.38 81 VAL A N 1
ATOM 657 C CA . VAL A 1 81 ? -2.231 -1.412 13.229 1.00 97.38 81 VAL A CA 1
ATOM 658 C C . VAL A 1 81 ? -0.795 -1.707 13.660 1.00 97.38 81 VAL A C 1
ATOM 660 O O . VAL A 1 81 ? -0.388 -2.865 13.634 1.00 97.38 81 VAL A O 1
ATOM 663 N N . GLU A 1 82 ? -0.034 -0.692 14.080 1.00 97.62 82 GLU A N 1
ATOM 664 C CA . GLU A 1 82 ? 1.335 -0.862 14.583 1.00 97.62 82 GLU A CA 1
ATOM 665 C C . GLU A 1 82 ? 1.381 -1.874 15.736 1.00 97.62 82 GLU A C 1
ATOM 667 O O . GLU A 1 82 ? 2.222 -2.776 15.755 1.00 97.62 82 GLU A O 1
ATOM 672 N N . GLU A 1 83 ? 0.434 -1.769 16.672 1.00 97.75 83 GLU A N 1
ATOM 673 C CA . GLU A 1 83 ? 0.291 -2.715 17.775 1.00 97.75 83 GLU A CA 1
ATOM 674 C C . GLU A 1 83 ? -0.027 -4.132 17.281 1.00 97.75 83 GLU A C 1
ATOM 676 O O . GLU A 1 83 ? 0.585 -5.093 17.746 1.00 97.75 83 GLU A O 1
ATOM 681 N N . ALA A 1 84 ? -0.947 -4.278 16.324 1.00 97.50 84 ALA A N 1
ATOM 682 C CA . ALA A 1 84 ? -1.303 -5.578 15.761 1.00 97.50 84 ALA A CA 1
ATOM 683 C C . ALA A 1 84 ? -0.108 -6.248 15.061 1.00 97.50 84 ALA A C 1
ATOM 685 O O . ALA A 1 84 ? 0.139 -7.435 15.278 1.00 97.50 84 ALA A O 1
ATOM 686 N N . VAL A 1 85 ? 0.675 -5.488 14.285 1.00 97.31 85 VAL A N 1
ATOM 687 C CA . VAL A 1 85 ? 1.913 -5.977 13.651 1.00 97.31 85 VAL A CA 1
ATOM 688 C C . VAL A 1 85 ? 2.928 -6.416 14.711 1.00 97.31 85 VAL A C 1
ATOM 690 O O . VAL A 1 85 ? 3.527 -7.487 14.596 1.00 97.31 85 VAL A O 1
ATOM 693 N N . ARG A 1 86 ? 3.065 -5.653 15.802 1.00 96.6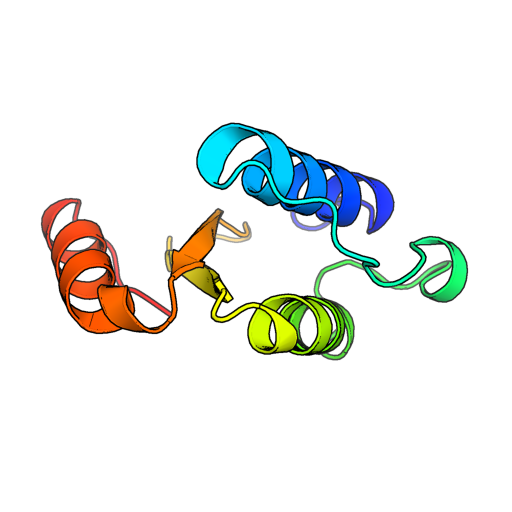9 86 ARG A N 1
ATOM 694 C CA . ARG A 1 86 ? 3.933 -6.030 16.924 1.00 96.69 86 ARG A CA 1
ATOM 695 C C . ARG A 1 86 ? 3.488 -7.324 17.604 1.00 96.69 86 ARG A C 1
ATOM 697 O O . ARG A 1 86 ? 4.327 -8.146 17.967 1.00 96.69 86 ARG A O 1
ATOM 704 N N . GLN A 1 87 ? 2.184 -7.526 17.779 1.00 97.50 87 GLN A N 1
ATOM 705 C CA . GLN A 1 87 ? 1.629 -8.716 18.435 1.00 97.50 87 GLN A CA 1
ATOM 706 C C . GLN A 1 87 ? 1.867 -10.008 17.649 1.00 97.50 87 GLN A C 1
ATOM 708 O O . GLN A 1 87 ? 1.999 -11.068 18.259 1.00 97.50 87 GLN A O 1
ATOM 713 N N . ILE A 1 88 ? 1.978 -9.925 16.321 1.00 95.00 88 ILE A N 1
ATOM 714 C CA . ILE A 1 88 ? 2.350 -11.068 15.475 1.00 95.00 88 ILE A CA 1
ATOM 715 C C . ILE A 1 88 ? 3.872 -11.256 15.347 1.00 95.00 88 ILE A C 1
ATOM 717 O O . ILE A 1 88 ? 4.318 -12.115 14.593 1.00 95.00 88 ILE A O 1
ATOM 721 N N . GLY A 1 89 ? 4.669 -10.497 16.107 1.00 95.56 89 GLY A N 1
ATOM 722 C CA . GLY A 1 89 ? 6.118 -10.675 16.213 1.00 95.56 89 GLY A CA 1
ATOM 723 C C . GLY A 1 89 ? 6.951 -9.911 15.184 1.00 95.56 89 GLY A C 1
ATOM 724 O O . GLY A 1 89 ? 8.149 -10.168 15.090 1.00 95.56 89 GLY A O 1
ATOM 725 N N . TYR A 1 90 ? 6.354 -8.971 14.446 1.00 95.94 90 TYR A N 1
ATOM 726 C CA . TYR A 1 90 ? 7.048 -8.165 13.439 1.00 95.94 90 TYR A CA 1
ATOM 727 C C . TYR A 1 90 ? 7.067 -6.675 13.800 1.00 95.94 90 TYR A C 1
ATOM 729 O O . TYR A 1 90 ? 6.471 -6.245 14.787 1.00 95.94 90 TYR A O 1
ATOM 737 N N . GLN A 1 91 ? 7.773 -5.870 13.006 1.00 94.38 91 GLN A N 1
ATOM 738 C CA . GLN A 1 91 ? 7.786 -4.415 13.148 1.00 94.38 91 GLN A CA 1
ATOM 739 C C . GLN A 1 91 ? 6.998 -3.758 12.020 1.00 94.38 91 GLN A C 1
ATOM 741 O O . GLN A 1 91 ? 7.070 -4.183 10.868 1.00 94.38 91 GLN A O 1
ATOM 746 N N . TYR A 1 92 ? 6.238 -2.724 12.372 1.00 93.81 92 TYR A N 1
ATOM 747 C CA . TYR A 1 92 ? 5.612 -1.844 11.398 1.00 93.81 92 TYR A CA 1
ATOM 748 C C . TYR A 1 92 ? 6.665 -0.894 10.825 1.00 93.81 92 TYR A C 1
ATOM 750 O O . TYR A 1 92 ? 7.487 -0.364 11.580 1.00 93.81 92 TYR A O 1
ATOM 758 N N . LYS A 1 93 ? 6.615 -0.665 9.516 1.00 86.38 93 LYS A N 1
ATOM 759 C CA . LYS A 1 93 ? 7.489 0.261 8.800 1.00 86.38 93 LYS A CA 1
ATOM 760 C C . LYS A 1 93 ? 6.684 1.228 7.938 1.00 86.38 93 LYS A C 1
ATOM 762 O O . LYS A 1 93 ? 5.648 0.804 7.374 1.00 86.38 93 LYS A O 1
#

Foldseek 3Di:
DQQDQLVVVVVQQQCQCCVVPVDHWDADDSVVQVVNTCPPPVSQVRRQVRQVVVQKGKKWWPPVDPDTDIHIDGVVCVVVVQVVSVVVPTGID

Organism: NCBI:txid1411022

pLDDT: mean 92.19, std 8.9, range [51.03, 98.19]

Radius of gyration: 13.25 Å; chains: 1; bounding box: 30×23×36 Å

Secondary structure (DSSP, 8-state):
-TT--HHHHHHHHHHHHHHHH-----PPPGGGGTT--TTSTTHHHHHHHHHHTTTEEEEEEE-SSSS-EEEEEEGGGHHHHHHHHHHTT-EE-

InterPro domains:
  IPR046582 Domain of unknown function DUF6630 [PF20335] (1-91)

Sequence (93 aa):
DWKEEVDTLEWRIDNAVKNNFGLCISLPDPQDYSDTPVYDPKVFPDYEAALSKHDLKLGFIDTQADEYVFFVHRTADQSAVEEAVRQIGYQYK